Protein AF-A0A959NJZ0-F1 (afdb_monomer_lite)

Secondary structure (DSSP, 8-state):
--HHHHHHHTTS--------HHHHHHHHTTSS-EEEEE----S---HHHHHHHHTT--EEEEESSS--HHHHHHHTTT--TTPPP-TTGGGGSHHHHHHHHHTT--

Sequence (106 aa):
LVEPYLERASGKIEIRDYIPRLELLNVLSKMDFVLNINNNISTQQPSKLIDYHLTQRPILSIDSMNINKRAINQFLKGDYTNQYKINNVDQYRIENVCSSFLNLLD

Foldseek 3Di:
DCVVVCVVCVNVDDDDDDDDLVVVLVVLLPDQAEEAEDPPPDDDDPVVVLSRVSSVHFYDYAYPVHGDVVSVVCSVVSNSVPGDDDPPSVCPPPVNVVVVVVVVVD

Structure (mmCIF, N/CA/C/O backbone):
data_AF-A0A959NJZ0-F1
#
_entry.id   AF-A0A959NJZ0-F1
#
loop_
_atom_site.group_PDB
_atom_site.id
_atom_site.type_symbol
_atom_site.label_atom_id
_atom_site.label_alt_id
_atom_site.label_comp_id
_atom_site.label_asym_id
_atom_site.label_entity_id
_atom_site.label_seq_id
_atom_site.pdbx_PDB_ins_code
_atom_site.Cartn_x
_atom_site.Cartn_y
_atom_site.Cartn_z
_atom_site.occupancy
_atom_site.B_iso_or_equiv
_atom_site.auth_seq_id
_atom_site.auth_comp_id
_atom_site.auth_asym_id
_atom_site.auth_atom_id
_atom_site.pdbx_PDB_model_num
ATOM 1 N N . LEU A 1 1 ? -0.955 -18.443 16.041 1.00 74.94 1 LEU A N 1
ATOM 2 C CA . LEU A 1 1 ? -0.044 -17.340 16.466 1.00 74.94 1 LEU A CA 1
ATOM 3 C C . LEU A 1 1 ? -0.742 -15.971 16.514 1.00 74.94 1 LEU A C 1
ATOM 5 O O . LEU A 1 1 ? -0.410 -15.186 17.389 1.00 74.94 1 LEU A O 1
ATOM 9 N N . VAL A 1 2 ? -1.685 -15.659 15.607 1.00 85.56 2 VAL A N 1
ATOM 10 C CA . VAL A 1 2 ? -2.325 -14.320 15.533 1.00 85.56 2 VAL A CA 1
ATOM 11 C C . VAL A 1 2 ? -3.632 -14.213 16.340 1.00 85.56 2 VAL A C 1
ATOM 13 O O . VAL A 1 2 ? -4.011 -13.115 16.733 1.00 85.56 2 VAL A O 1
ATOM 16 N N . GLU A 1 3 ? -4.287 -15.338 16.648 1.00 87.62 3 GLU A N 1
ATOM 17 C CA . GLU A 1 3 ? -5.602 -15.402 17.321 1.00 87.62 3 GLU A CA 1
ATOM 18 C C . GLU A 1 3 ? -5.728 -14.528 18.586 1.00 87.62 3 GLU A C 1
ATOM 20 O O . GLU A 1 3 ? -6.693 -13.764 18.652 1.00 87.62 3 GLU A O 1
ATOM 25 N N . PRO A 1 4 ? -4.754 -14.491 19.526 1.00 90.69 4 PRO A N 1
ATOM 26 C CA . PRO A 1 4 ? -4.887 -13.659 20.730 1.00 90.69 4 PRO A CA 1
ATOM 27 C C . PRO A 1 4 ? -4.994 -12.155 20.428 1.00 90.69 4 PRO A C 1
ATOM 29 O O . PRO A 1 4 ? -5.566 -11.382 21.199 1.00 90.69 4 PRO A O 1
ATOM 32 N N . TYR A 1 5 ? -4.432 -11.712 19.300 1.00 90.19 5 TYR A N 1
ATOM 33 C CA . TYR A 1 5 ? -4.484 -10.314 18.879 1.00 90.19 5 TYR A CA 1
ATOM 34 C C . TYR A 1 5 ? -5.810 -9.962 18.198 1.00 90.19 5 TYR A C 1
ATOM 36 O O . TYR A 1 5 ? -6.227 -8.808 18.281 1.00 90.19 5 TYR A O 1
ATOM 44 N N . LEU A 1 6 ? -6.486 -10.933 17.572 1.00 92.00 6 LEU A N 1
ATOM 45 C CA . LEU A 1 6 ? -7.805 -10.731 16.963 1.00 92.00 6 LEU A CA 1
ATOM 46 C C . LEU A 1 6 ? -8.869 -10.484 18.033 1.00 92.00 6 LEU A C 1
ATOM 48 O O . LEU A 1 6 ? -9.634 -9.524 17.930 1.00 92.00 6 LEU A O 1
ATOM 52 N N . GLU A 1 7 ? -8.856 -11.288 19.098 1.00 90.00 7 GLU A N 1
ATOM 53 C CA . GLU A 1 7 ? -9.761 -11.124 20.241 1.00 90.00 7 GLU A CA 1
ATOM 54 C C . GLU A 1 7 ? -9.576 -9.749 20.893 1.00 90.00 7 GLU A C 1
ATOM 56 O O . GLU A 1 7 ? -10.531 -8.984 21.060 1.00 90.00 7 GLU A O 1
ATOM 61 N N . ARG A 1 8 ? -8.319 -9.377 21.172 1.00 93.75 8 ARG A N 1
ATOM 62 C CA . ARG A 1 8 ? -7.975 -8.075 21.760 1.00 93.75 8 ARG A CA 1
ATOM 63 C C . ARG A 1 8 ? -8.352 -6.892 20.864 1.00 93.75 8 ARG A C 1
ATOM 65 O O . ARG A 1 8 ? -8.629 -5.808 21.374 1.00 93.75 8 ARG A O 1
ATOM 72 N N . ALA A 1 9 ? -8.335 -7.071 19.546 1.00 91.50 9 ALA A N 1
ATOM 73 C CA . ALA A 1 9 ? -8.700 -6.028 18.596 1.00 91.50 9 ALA A CA 1
ATOM 74 C C . ALA A 1 9 ? -10.216 -5.800 18.495 1.00 91.50 9 ALA A C 1
ATOM 76 O O . ALA A 1 9 ? -10.622 -4.808 17.890 1.00 91.50 9 ALA A O 1
ATOM 77 N N . SER A 1 10 ? -11.045 -6.673 19.081 1.00 92.31 10 SER A N 1
ATOM 78 C CA . SER A 1 10 ? -12.509 -6.535 19.120 1.00 92.31 10 SER A CA 1
ATOM 79 C C . SER A 1 10 ? -13.115 -6.260 17.736 1.00 92.31 10 SER A C 1
ATOM 81 O O . SER A 1 10 ? -13.856 -5.298 17.547 1.00 92.31 10 SER A O 1
ATOM 83 N N . GLY A 1 11 ? -12.733 -7.070 16.745 1.00 90.56 11 GLY A N 1
ATOM 84 C CA . GLY A 1 11 ? -13.231 -6.966 15.367 1.00 90.56 11 GLY A CA 1
ATOM 85 C C . GLY A 1 11 ? -12.567 -5.890 14.499 1.00 90.56 11 GLY A C 1
ATOM 86 O O . GLY A 1 11 ? -12.933 -5.744 13.340 1.00 90.56 11 GLY A O 1
ATOM 87 N N . LYS A 1 12 ? -11.574 -5.148 15.011 1.00 91.88 12 LYS A N 1
ATOM 88 C CA . LYS A 1 12 ? -10.829 -4.136 14.230 1.00 91.88 12 LYS A CA 1
ATOM 89 C C . LYS A 1 12 ? -9.740 -4.718 13.326 1.00 91.88 12 LYS A C 1
ATOM 91 O O . LYS A 1 12 ? -9.159 -3.985 12.531 1.00 91.88 12 LYS A O 1
ATOM 96 N N . ILE A 1 13 ? -9.419 -5.999 13.490 1.00 92.69 13 ILE A N 1
ATOM 97 C CA . ILE A 1 13 ? -8.471 -6.728 12.649 1.00 92.69 13 ILE A CA 1
ATOM 98 C C . ILE A 1 13 ? -9.218 -7.911 12.051 1.00 92.69 13 ILE A C 1
ATOM 100 O O . ILE A 1 13 ? -9.828 -8.693 12.778 1.00 92.69 13 ILE A O 1
ATOM 104 N N . GLU A 1 14 ? -9.127 -8.045 10.735 1.00 92.31 14 GLU A N 1
ATOM 105 C CA . GLU A 1 14 ? -9.607 -9.198 9.984 1.00 92.31 14 GLU A CA 1
ATOM 106 C C . GLU A 1 14 ? -8.423 -9.911 9.322 1.00 92.31 14 GLU A C 1
ATOM 108 O O . GLU A 1 14 ? -7.451 -9.277 8.903 1.00 92.31 14 GLU A O 1
ATOM 113 N N . ILE A 1 15 ? -8.507 -11.236 9.226 1.00 92.12 15 ILE A N 1
ATOM 114 C CA . ILE A 1 15 ? -7.609 -12.048 8.404 1.00 92.12 15 ILE A CA 1
ATOM 115 C C . ILE A 1 15 ? -8.452 -12.575 7.254 1.00 92.12 15 ILE A C 1
ATOM 117 O O . ILE A 1 15 ? -9.529 -13.123 7.479 1.00 92.12 15 ILE A O 1
ATOM 121 N N . ARG A 1 16 ? -7.972 -12.376 6.029 1.00 93.25 16 ARG A N 1
ATOM 122 C CA . ARG A 1 16 ? -8.650 -12.821 4.813 1.00 93.25 16 ARG A CA 1
ATOM 123 C C . ARG A 1 16 ? -7.842 -13.915 4.137 1.00 93.25 16 ARG A C 1
ATOM 125 O O . ARG A 1 16 ? -6.611 -13.903 4.205 1.00 93.25 16 ARG A O 1
ATOM 132 N N . ASP A 1 17 ? -8.549 -14.816 3.469 1.00 95.75 17 ASP A N 1
ATOM 133 C CA . ASP A 1 17 ? -7.935 -15.825 2.617 1.00 95.75 17 ASP A CA 1
ATOM 134 C C . ASP A 1 17 ? -7.210 -15.186 1.429 1.00 95.75 17 ASP A C 1
ATOM 136 O O . ASP A 1 17 ? -7.437 -14.028 1.059 1.00 95.75 17 ASP A O 1
ATOM 140 N N . TYR A 1 18 ? -6.310 -15.962 0.830 1.00 95.75 18 TYR A N 1
ATOM 141 C CA . TYR A 1 18 ? -5.597 -15.549 -0.368 1.00 95.75 18 TYR A CA 1
ATOM 142 C C . TYR A 1 18 ? -6.570 -15.250 -1.515 1.00 95.75 18 TYR A C 1
ATOM 144 O O . TYR A 1 18 ? -7.480 -16.030 -1.792 1.00 95.75 18 TYR A O 1
ATOM 152 N N . ILE A 1 19 ? -6.308 -14.155 -2.229 1.00 97.25 19 ILE A N 1
ATOM 153 C CA . ILE A 1 19 ? -7.003 -13.787 -3.465 1.00 97.25 19 ILE A CA 1
ATOM 154 C C . ILE A 1 19 ? -5.987 -13.466 -4.573 1.00 97.25 19 ILE A C 1
ATOM 156 O O . ILE A 1 19 ? -4.865 -13.037 -4.271 1.00 97.25 19 ILE A O 1
ATOM 160 N N . PRO A 1 20 ? -6.353 -13.636 -5.857 1.00 97.56 20 PRO A N 1
ATOM 161 C CA . PRO A 1 20 ? -5.494 -13.279 -6.983 1.00 97.56 20 PRO A CA 1
ATOM 162 C C . PRO A 1 20 ? -5.032 -11.816 -6.950 1.00 97.56 20 PRO A C 1
ATOM 164 O O . PRO A 1 20 ? -5.762 -10.923 -6.523 1.00 97.56 20 PRO A O 1
ATOM 167 N N . ARG A 1 21 ? -3.831 -11.540 -7.482 1.00 95.06 21 ARG A N 1
ATOM 168 C CA . ARG A 1 21 ? -3.208 -10.198 -7.459 1.00 95.06 21 ARG A CA 1
ATOM 169 C C . ARG A 1 21 ? -4.122 -9.093 -7.996 1.00 95.06 21 ARG A C 1
ATOM 171 O O . ARG A 1 21 ? -4.201 -8.033 -7.388 1.00 95.06 21 ARG A O 1
ATOM 178 N N . LEU A 1 22 ? -4.811 -9.322 -9.115 1.00 95.75 22 LEU A N 1
ATOM 179 C CA . LEU A 1 22 ? -5.677 -8.302 -9.717 1.00 95.75 22 LEU A CA 1
ATOM 180 C C . LEU A 1 22 ? -6.874 -7.961 -8.814 1.00 95.75 22 LEU A C 1
ATOM 182 O O . LEU A 1 22 ? -7.225 -6.792 -8.657 1.00 95.75 22 LEU A O 1
ATOM 186 N N . GLU A 1 23 ? -7.459 -8.973 -8.175 1.00 97.88 23 GLU A N 1
ATOM 187 C CA . GLU A 1 23 ? -8.532 -8.788 -7.198 1.00 97.88 23 GLU A CA 1
ATOM 188 C C . GLU A 1 23 ? -8.018 -8.068 -5.951 1.00 97.88 23 GLU A C 1
ATOM 190 O O . GLU A 1 23 ? -8.656 -7.127 -5.476 1.00 97.88 23 GLU A O 1
ATOM 195 N N . LEU A 1 24 ? -6.825 -8.437 -5.473 1.00 96.38 24 LEU A N 1
ATOM 196 C CA . LEU A 1 24 ? -6.162 -7.760 -4.364 1.00 96.38 24 LEU A CA 1
ATOM 197 C C . LEU A 1 24 ? -5.952 -6.275 -4.656 1.00 96.38 24 LEU A C 1
ATOM 199 O O . LEU A 1 24 ? -6.299 -5.445 -3.821 1.00 96.38 24 LEU A O 1
ATOM 203 N N . LEU A 1 25 ? -5.438 -5.923 -5.837 1.00 96.56 25 LEU A N 1
ATOM 204 C CA . LEU A 1 25 ? -5.238 -4.526 -6.230 1.00 96.56 25 LEU A CA 1
ATOM 205 C C . LEU A 1 25 ? -6.556 -3.745 -6.228 1.00 96.56 25 LEU A C 1
ATOM 207 O O . LEU A 1 25 ? -6.594 -2.624 -5.724 1.00 96.56 25 LEU A O 1
ATOM 211 N N . ASN A 1 26 ? -7.649 -4.344 -6.705 1.00 97.31 26 ASN A N 1
ATOM 212 C CA . ASN A 1 26 ? -8.970 -3.719 -6.651 1.00 97.31 26 ASN A CA 1
ATOM 213 C C . ASN A 1 26 ? -9.440 -3.505 -5.200 1.00 97.31 26 ASN A C 1
ATOM 215 O O . ASN A 1 26 ? -9.929 -2.428 -4.864 1.00 97.31 26 ASN A O 1
ATOM 219 N N . VAL A 1 27 ? -9.256 -4.488 -4.313 1.00 97.44 27 VAL A N 1
ATOM 220 C CA . VAL A 1 27 ? -9.587 -4.350 -2.883 1.00 97.44 27 VAL A CA 1
ATOM 221 C C . VAL A 1 27 ? -8.748 -3.254 -2.223 1.00 97.44 27 VAL A C 1
ATOM 223 O O . VAL A 1 27 ? -9.302 -2.367 -1.577 1.00 97.44 27 VAL A O 1
ATOM 226 N N . LEU A 1 28 ? -7.428 -3.273 -2.418 1.00 96.94 28 LEU A N 1
ATOM 227 C CA . LEU A 1 28 ? -6.509 -2.281 -1.855 1.00 96.94 28 LEU A CA 1
ATOM 228 C C . LEU A 1 28 ? -6.798 -0.873 -2.382 1.00 96.94 28 LEU A C 1
ATOM 230 O O . LEU A 1 28 ? -6.732 0.087 -1.621 1.00 96.94 28 LEU A O 1
ATOM 234 N N . SER A 1 29 ? -7.209 -0.749 -3.647 1.00 97.25 29 SER A N 1
ATOM 235 C CA . SER A 1 29 ? -7.622 0.527 -4.234 1.00 97.25 29 SER A CA 1
ATOM 236 C C . SER A 1 29 ? -8.861 1.133 -3.574 1.00 97.25 29 SER A C 1
ATOM 238 O O . SER A 1 29 ? -9.182 2.271 -3.880 1.00 97.25 29 SER A O 1
ATOM 240 N N . LYS A 1 30 ? -9.562 0.428 -2.681 1.00 97.50 30 LYS A N 1
ATOM 241 C CA . LYS A 1 30 ? -10.721 0.949 -1.935 1.00 97.50 30 LYS A CA 1
ATOM 242 C C . LYS A 1 30 ? -10.385 1.335 -0.493 1.00 97.50 30 LYS A C 1
ATOM 244 O O . LYS A 1 30 ? -11.257 1.839 0.202 1.00 97.50 30 LYS A O 1
ATOM 249 N N . MET A 1 31 ? -9.159 1.078 -0.044 1.00 97.19 31 MET A N 1
ATOM 250 C CA . MET A 1 31 ? -8.711 1.395 1.312 1.00 97.19 31 MET A CA 1
ATOM 251 C C . MET A 1 31 ? -8.308 2.867 1.432 1.00 97.19 31 MET A C 1
ATOM 253 O O . MET A 1 31 ? -7.913 3.490 0.446 1.00 97.19 31 MET A O 1
ATOM 257 N N . ASP A 1 32 ? -8.336 3.402 2.653 1.00 97.81 32 ASP A N 1
ATOM 258 C CA . ASP A 1 32 ? -7.874 4.768 2.935 1.00 97.81 32 ASP A CA 1
ATOM 259 C C . ASP A 1 32 ? -6.356 4.911 2.757 1.00 97.81 32 ASP A C 1
ATOM 261 O O . ASP A 1 32 ? -5.867 5.915 2.244 1.00 97.81 32 ASP A O 1
ATOM 265 N N . PHE A 1 33 ? -5.600 3.888 3.162 1.00 97.44 33 PHE A N 1
ATOM 266 C CA . PHE A 1 33 ? -4.151 3.792 3.000 1.00 97.44 33 PHE A CA 1
ATOM 267 C C . PHE A 1 33 ? -3.697 2.326 3.055 1.00 97.44 33 PHE A C 1
ATOM 269 O O . PHE A 1 33 ? -4.444 1.442 3.477 1.00 97.44 33 PHE A O 1
ATOM 276 N N . VAL A 1 34 ? -2.452 2.064 2.655 1.00 96.31 34 VAL A N 1
ATOM 2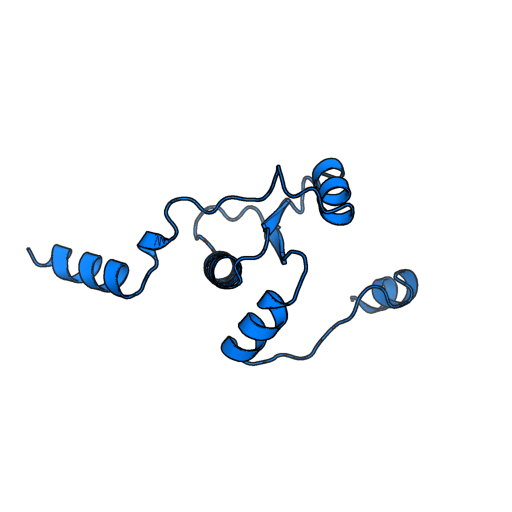77 C CA . VAL A 1 34 ? -1.830 0.730 2.700 1.00 96.31 34 VAL A CA 1
ATOM 278 C C . VAL A 1 34 ? -0.617 0.711 3.631 1.00 96.31 34 VAL A C 1
ATOM 280 O O . VAL A 1 34 ? 0.098 1.705 3.764 1.00 96.31 34 VAL A O 1
ATOM 283 N N . LEU A 1 35 ? -0.381 -0.429 4.289 1.00 93.88 35 LEU A N 1
ATOM 284 C CA . LEU A 1 35 ? 0.688 -0.607 5.277 1.00 93.88 35 LEU A CA 1
ATOM 285 C C . LEU A 1 35 ? 1.838 -1.461 4.728 1.00 93.88 35 LEU A C 1
ATOM 287 O O . LEU A 1 35 ? 1.691 -2.652 4.433 1.00 93.88 35 LEU A O 1
ATOM 291 N N . ASN A 1 36 ? 3.024 -0.868 4.674 1.00 91.88 36 ASN A N 1
ATOM 292 C CA . ASN A 1 36 ? 4.277 -1.567 4.452 1.00 91.88 36 ASN A CA 1
ATOM 293 C C . ASN A 1 36 ? 5.022 -1.753 5.782 1.00 91.88 36 ASN A C 1
ATOM 295 O O . ASN A 1 36 ? 5.362 -0.779 6.445 1.00 91.88 36 ASN A O 1
ATOM 299 N N . ILE A 1 37 ? 5.296 -3.000 6.161 1.00 89.19 37 ILE A N 1
ATOM 300 C CA . ILE A 1 37 ? 6.121 -3.330 7.328 1.00 89.19 37 ILE A CA 1
ATOM 301 C C . ILE A 1 37 ? 7.483 -3.756 6.790 1.00 89.19 37 ILE A C 1
ATOM 303 O O . ILE A 1 37 ? 7.579 -4.781 6.115 1.00 89.19 37 ILE A O 1
ATOM 307 N N . ASN A 1 38 ? 8.506 -2.934 7.020 1.00 79.50 38 ASN A N 1
ATOM 308 C CA . ASN A 1 38 ? 9.857 -3.190 6.541 1.00 79.50 38 ASN A CA 1
ATOM 309 C C . ASN A 1 38 ? 10.625 -4.090 7.523 1.00 79.50 38 ASN A C 1
ATOM 311 O O . ASN A 1 38 ? 10.546 -3.922 8.743 1.00 79.50 38 ASN A O 1
ATOM 315 N N . ASN A 1 39 ? 11.401 -5.013 6.957 1.00 68.50 39 ASN A N 1
ATOM 316 C CA . ASN A 1 39 ? 12.246 -5.969 7.673 1.00 68.50 39 ASN A CA 1
ATOM 317 C C . ASN A 1 39 ? 13.749 -5.643 7.532 1.00 68.50 39 ASN A C 1
ATOM 319 O O . ASN A 1 39 ? 14.586 -6.500 7.792 1.00 68.50 39 ASN A O 1
ATOM 323 N N . ASN A 1 40 ? 14.102 -4.420 7.111 1.00 62.41 40 ASN A N 1
ATOM 324 C CA . ASN A 1 40 ? 15.478 -3.910 6.981 1.00 62.41 40 ASN A CA 1
ATOM 325 C C . ASN A 1 40 ? 16.396 -4.695 6.021 1.00 62.41 40 ASN A C 1
ATOM 327 O O . ASN A 1 40 ? 17.617 -4.556 6.071 1.00 62.41 40 ASN A O 1
ATOM 331 N N . ILE A 1 41 ? 15.826 -5.469 5.092 1.00 59.53 41 ILE A N 1
ATOM 332 C CA . ILE A 1 41 ? 16.585 -6.139 4.028 1.00 59.53 41 ILE A CA 1
ATOM 333 C C . ILE A 1 41 ? 16.740 -5.147 2.868 1.00 59.53 41 ILE A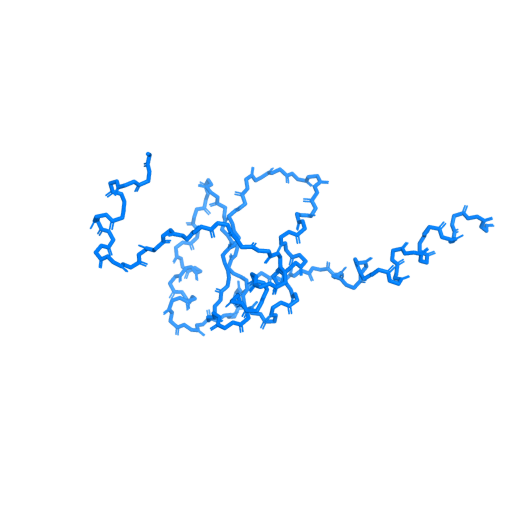 C 1
ATOM 335 O O . ILE A 1 41 ? 15.767 -4.764 2.224 1.00 59.53 41 ILE A O 1
ATOM 339 N N . SER A 1 42 ? 17.968 -4.684 2.646 1.00 54.59 42 SER A N 1
ATOM 340 C CA . SER A 1 42 ? 18.311 -3.513 1.827 1.00 54.59 42 SER A CA 1
ATOM 341 C C . SER A 1 42 ? 18.395 -3.754 0.316 1.00 54.59 42 SER A C 1
ATOM 343 O O . SER A 1 42 ? 18.649 -2.812 -0.430 1.00 54.59 42 SER A O 1
ATOM 345 N N . THR A 1 43 ? 18.225 -4.987 -0.162 1.00 55.50 43 THR A N 1
ATOM 346 C CA . THR A 1 43 ? 18.732 -5.371 -1.491 1.00 55.50 43 THR A CA 1
ATOM 347 C C . THR A 1 43 ? 17.689 -5.455 -2.599 1.00 55.50 43 THR A C 1
ATOM 349 O O . THR A 1 43 ? 18.070 -5.538 -3.762 1.00 55.50 43 THR A O 1
ATOM 352 N N . GLN A 1 44 ? 16.391 -5.408 -2.298 1.00 56.44 44 GLN A N 1
ATOM 353 C CA . GLN A 1 44 ? 15.348 -5.464 -3.326 1.00 56.44 44 GLN A CA 1
ATOM 354 C C . GLN A 1 44 ? 14.211 -4.514 -2.969 1.00 56.44 44 GLN A C 1
ATOM 356 O O . GLN A 1 44 ? 13.697 -4.576 -1.854 1.00 56.44 44 GLN A O 1
ATOM 361 N N . GLN A 1 45 ? 13.789 -3.654 -3.906 1.00 61.06 45 GLN A N 1
ATOM 362 C CA . GLN A 1 45 ? 12.477 -3.026 -3.771 1.00 61.06 45 GLN A CA 1
ATOM 363 C C . GLN A 1 45 ? 11.426 -4.135 -3.896 1.00 61.06 45 GLN A C 1
ATOM 365 O O . GLN A 1 45 ? 11.339 -4.771 -4.948 1.00 61.06 45 GLN A O 1
ATOM 370 N N . PRO A 1 46 ? 10.654 -4.423 -2.834 1.00 71.12 46 PRO A N 1
ATOM 371 C CA . PRO A 1 46 ? 9.703 -5.515 -2.881 1.00 71.12 46 PRO A CA 1
ATOM 372 C C . PRO A 1 46 ? 8.597 -5.169 -3.880 1.00 71.12 46 PRO A C 1
ATOM 374 O O . PRO A 1 46 ? 8.056 -4.063 -3.844 1.00 71.12 46 PRO A O 1
ATOM 377 N N . SER A 1 47 ? 8.219 -6.126 -4.733 1.00 76.94 47 SER A N 1
ATOM 378 C CA . SER A 1 47 ? 7.124 -6.004 -5.717 1.00 76.94 47 SER A CA 1
ATOM 379 C C . SER A 1 47 ? 5.819 -5.470 -5.111 1.00 76.94 47 SER A C 1
ATOM 381 O O . SER A 1 47 ? 5.056 -4.770 -5.772 1.00 76.94 47 SER A O 1
ATOM 383 N N . LYS A 1 48 ? 5.621 -5.703 -3.811 1.00 84.31 48 LYS A N 1
ATOM 384 C CA . LYS A 1 48 ? 4.563 -5.121 -2.981 1.00 84.31 48 LYS A CA 1
ATOM 385 C C . LYS A 1 48 ? 4.489 -3.586 -3.043 1.00 84.31 48 LYS A C 1
ATOM 387 O O . LYS A 1 48 ? 3.390 -3.045 -3.059 1.00 84.31 48 LYS A O 1
ATOM 392 N N . LEU A 1 49 ? 5.619 -2.872 -3.074 1.00 88.50 49 LEU A N 1
ATOM 393 C CA . LEU A 1 49 ? 5.624 -1.405 -3.173 1.00 88.50 49 LEU A CA 1
ATOM 394 C C . LEU A 1 49 ? 5.147 -0.932 -4.548 1.00 88.50 49 LEU A C 1
ATOM 396 O O . LEU A 1 49 ? 4.411 0.047 -4.623 1.00 88.50 49 LEU A O 1
ATOM 400 N N . ILE A 1 50 ? 5.512 -1.645 -5.615 1.00 88.88 50 ILE A N 1
ATOM 401 C CA . ILE A 1 50 ? 5.007 -1.362 -6.964 1.00 88.88 50 ILE A CA 1
ATOM 402 C C . ILE A 1 50 ? 3.485 -1.553 -6.984 1.00 88.88 50 ILE A C 1
ATOM 404 O O . ILE A 1 50 ? 2.762 -0.670 -7.433 1.00 88.88 50 ILE A O 1
ATOM 408 N N . ASP A 1 51 ? 2.981 -2.649 -6.412 1.00 91.88 51 ASP A N 1
ATOM 409 C CA . ASP A 1 51 ? 1.539 -2.891 -6.288 1.00 91.88 51 ASP A CA 1
ATOM 410 C C . ASP A 1 51 ? 0.829 -1.787 -5.497 1.00 91.88 51 ASP A C 1
ATOM 412 O O . ASP A 1 51 ? -0.208 -1.282 -5.919 1.00 91.88 51 ASP A O 1
ATOM 416 N N . TYR A 1 52 ? 1.407 -1.347 -4.382 1.00 93.25 52 TYR A N 1
ATOM 417 C CA . TYR A 1 52 ? 0.862 -0.243 -3.592 1.00 93.25 52 TYR A CA 1
ATOM 418 C C . TYR A 1 52 ? 0.822 1.064 -4.374 1.00 93.25 52 TYR A C 1
ATOM 420 O O . TYR A 1 52 ? -0.187 1.768 -4.320 1.00 93.25 52 TYR A O 1
ATOM 428 N N . HIS A 1 53 ? 1.857 1.351 -5.162 1.00 90.88 53 HIS A N 1
ATOM 429 C CA . HIS A 1 53 ? 1.842 2.492 -6.065 1.00 90.88 53 HIS A CA 1
ATOM 430 C C . HIS A 1 53 ? 0.678 2.419 -7.062 1.00 90.88 53 HIS A C 1
ATOM 432 O O . HIS A 1 53 ? -0.040 3.400 -7.238 1.00 90.88 53 HIS A O 1
ATOM 438 N N . LEU A 1 54 ? 0.432 1.248 -7.660 1.00 91.75 54 LEU A N 1
ATOM 439 C CA . LEU A 1 54 ? -0.662 1.054 -8.619 1.00 91.75 54 LEU A CA 1
ATOM 440 C C . LEU A 1 54 ? -2.047 1.307 -8.008 1.00 91.75 54 LEU A C 1
ATOM 442 O O . LEU A 1 54 ? -2.949 1.747 -8.714 1.00 91.75 54 LEU A O 1
ATOM 446 N N . THR A 1 55 ? -2.221 1.087 -6.701 1.00 95.06 55 THR A N 1
ATOM 447 C CA . THR A 1 55 ? -3.502 1.349 -6.015 1.00 95.06 55 THR A CA 1
ATOM 448 C C . THR A 1 55 ? -3.813 2.836 -5.832 1.00 95.06 55 THR A C 1
ATOM 450 O O . THR A 1 55 ? -4.944 3.169 -5.481 1.00 95.06 55 THR A O 1
ATOM 453 N N . GLN A 1 56 ? -2.832 3.725 -6.053 1.00 94.25 56 GLN A N 1
ATOM 454 C CA . GLN A 1 56 ? -2.939 5.175 -5.833 1.00 94.25 56 GLN A CA 1
ATOM 455 C C . GLN A 1 56 ? -3.375 5.543 -4.403 1.00 94.25 56 GLN A C 1
ATOM 457 O O . GLN A 1 56 ? -4.032 6.562 -4.178 1.00 94.25 56 GLN A O 1
ATOM 462 N N . ARG A 1 57 ? -3.017 4.706 -3.419 1.00 96.69 57 ARG A N 1
ATOM 463 C CA . ARG A 1 57 ? -3.301 4.945 -2.000 1.00 96.69 57 ARG A CA 1
ATOM 464 C C . ARG A 1 57 ? -2.058 5.400 -1.240 1.00 96.69 57 ARG A C 1
ATOM 466 O O . ARG A 1 57 ? -0.957 4.942 -1.553 1.00 96.69 57 ARG A O 1
ATOM 473 N N . PRO A 1 58 ? -2.217 6.271 -0.225 1.00 97.44 58 PRO A N 1
ATOM 474 C CA . PRO A 1 58 ? -1.128 6.639 0.663 1.00 97.44 58 PRO A CA 1
ATOM 475 C C . PRO A 1 58 ? -0.456 5.412 1.272 1.00 97.44 58 PRO A C 1
ATOM 477 O O . PRO A 1 58 ? -1.125 4.482 1.727 1.00 97.44 58 PRO A O 1
ATOM 480 N N . ILE A 1 59 ? 0.874 5.421 1.310 1.00 95.81 59 ILE A N 1
ATOM 481 C CA . ILE A 1 59 ? 1.661 4.306 1.838 1.00 95.81 59 ILE A CA 1
ATOM 482 C C . ILE A 1 59 ? 2.204 4.692 3.212 1.00 95.81 59 ILE A C 1
ATOM 484 O O . ILE A 1 59 ? 3.063 5.570 3.328 1.00 95.81 59 ILE A O 1
ATOM 488 N N . LEU A 1 60 ? 1.740 4.010 4.257 1.00 95.44 60 LEU A N 1
ATOM 489 C CA . LEU A 1 60 ? 2.373 4.044 5.570 1.00 95.44 60 LEU A CA 1
ATOM 490 C C . LEU A 1 60 ? 3.470 2.983 5.591 1.00 95.44 60 LEU A C 1
ATOM 492 O O . LEU A 1 60 ? 3.174 1.793 5.544 1.00 95.44 60 LEU A O 1
ATOM 496 N N . SER A 1 61 ? 4.732 3.396 5.670 1.00 92.19 61 SER A N 1
ATOM 497 C CA . SER A 1 61 ? 5.848 2.466 5.848 1.00 92.19 61 SER A CA 1
ATOM 498 C C . SER A 1 61 ? 6.359 2.534 7.282 1.00 92.19 61 SER A C 1
ATOM 500 O O . SER A 1 61 ? 6.739 3.609 7.746 1.00 92.19 61 SER A O 1
ATOM 502 N N . ILE A 1 62 ? 6.383 1.397 7.977 1.00 90.94 62 ILE A N 1
ATOM 503 C CA . ILE A 1 62 ? 6.898 1.281 9.346 1.00 90.94 62 ILE A CA 1
ATOM 504 C C . ILE A 1 62 ? 8.119 0.365 9.389 1.00 90.94 62 ILE A C 1
ATOM 506 O O . ILE A 1 62 ? 8.174 -0.645 8.688 1.00 90.94 62 ILE A O 1
ATOM 510 N N . ASP A 1 63 ? 9.087 0.720 10.227 1.00 87.81 63 ASP A N 1
ATOM 511 C CA . ASP A 1 63 ? 10.177 -0.169 10.619 1.00 87.81 63 ASP A CA 1
ATOM 512 C C . ASP A 1 63 ? 9.696 -1.021 11.800 1.00 87.81 63 ASP A C 1
ATOM 514 O O . ASP A 1 63 ? 9.221 -0.491 12.809 1.00 87.81 63 ASP A O 1
ATOM 518 N N . SER A 1 64 ? 9.791 -2.343 11.655 1.00 82.69 64 SER A N 1
ATOM 519 C CA . SER A 1 64 ? 9.412 -3.302 12.697 1.00 82.69 64 SER A CA 1
ATOM 520 C C . SER A 1 64 ? 10.251 -3.162 13.974 1.00 82.69 64 SER A C 1
ATOM 522 O O . SER A 1 64 ? 9.741 -3.433 15.061 1.00 82.69 64 SER A O 1
ATOM 524 N N . MET A 1 65 ? 11.492 -2.681 13.865 1.00 86.12 65 MET A N 1
ATOM 525 C CA . MET A 1 65 ? 12.392 -2.432 14.994 1.00 86.12 65 MET A CA 1
ATOM 526 C C . MET A 1 65 ? 12.232 -1.027 15.586 1.00 86.12 65 MET A C 1
ATOM 528 O O . MET A 1 65 ? 12.557 -0.812 16.753 1.00 86.12 65 MET A O 1
ATOM 532 N N . ASN A 1 66 ? 11.724 -0.064 14.809 1.00 87.19 66 ASN A N 1
ATOM 533 C CA . ASN A 1 66 ? 11.584 1.329 15.235 1.00 87.19 66 ASN A CA 1
ATOM 534 C C . ASN A 1 66 ? 10.249 1.944 14.780 1.00 87.19 66 ASN A C 1
ATOM 536 O O . ASN A 1 66 ? 10.159 2.695 13.805 1.00 87.19 66 ASN A O 1
ATOM 540 N N . ILE A 1 67 ? 9.185 1.622 15.517 1.00 89.56 67 ILE A N 1
ATOM 541 C CA . ILE A 1 67 ? 7.824 2.051 15.186 1.00 89.56 67 ILE A CA 1
ATOM 542 C C . ILE A 1 67 ? 7.641 3.556 15.437 1.00 89.56 67 ILE A C 1
ATOM 544 O O . ILE A 1 67 ? 7.568 4.021 16.579 1.00 89.56 67 ILE A O 1
ATOM 548 N N . ASN A 1 68 ? 7.423 4.317 14.364 1.00 90.38 68 ASN A N 1
ATOM 549 C CA . ASN A 1 68 ? 7.056 5.729 14.445 1.00 90.38 68 ASN A CA 1
ATOM 550 C C . ASN A 1 68 ? 5.554 5.908 14.755 1.00 90.38 68 ASN A C 1
ATOM 552 O O . ASN A 1 68 ? 4.715 6.048 13.863 1.00 90.38 68 ASN A O 1
ATOM 556 N N . LYS A 1 69 ? 5.211 5.951 16.048 1.00 93.31 69 LYS A N 1
ATOM 557 C CA .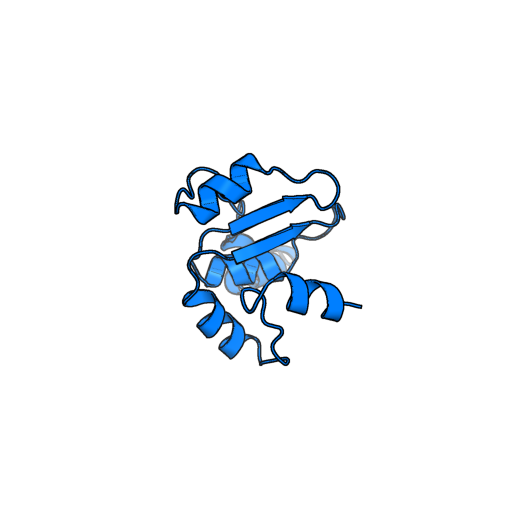 LYS A 1 69 ? 3.824 6.143 16.523 1.00 93.31 69 LYS A CA 1
ATOM 558 C C . LYS A 1 69 ? 3.186 7.452 16.050 1.00 93.31 69 LYS A C 1
ATOM 560 O O . LYS A 1 69 ? 1.970 7.509 15.883 1.00 93.31 69 LYS A O 1
ATOM 565 N N . ARG A 1 70 ? 3.983 8.506 15.831 1.00 94.19 70 ARG A N 1
ATOM 566 C CA . ARG A 1 70 ? 3.477 9.792 15.333 1.00 94.19 70 ARG A CA 1
ATOM 567 C C . ARG A 1 70 ? 2.926 9.634 13.919 1.00 94.19 70 ARG A C 1
ATOM 569 O O . ARG A 1 70 ? 1.796 10.048 13.687 1.00 94.19 70 ARG A O 1
ATOM 576 N N . ALA A 1 71 ? 3.681 8.995 13.027 1.00 93.44 71 ALA A N 1
ATOM 577 C CA . ALA A 1 71 ? 3.244 8.742 11.656 1.00 93.44 71 ALA A CA 1
ATOM 578 C C . ALA A 1 71 ? 1.965 7.888 11.616 1.00 93.44 71 ALA A C 1
ATOM 580 O O . ALA A 1 71 ? 1.020 8.234 10.915 1.00 93.44 71 ALA A O 1
ATOM 581 N N . ILE A 1 72 ? 1.885 6.838 12.443 1.00 95.19 72 ILE A N 1
ATOM 582 C CA . ILE A 1 72 ? 0.674 6.007 12.567 1.00 95.19 72 ILE A CA 1
ATOM 583 C C . ILE A 1 72 ? -0.537 6.862 12.969 1.00 95.19 72 ILE A C 1
ATOM 585 O O . ILE A 1 72 ? -1.577 6.813 12.318 1.00 95.19 72 ILE A O 1
ATOM 589 N N . ASN A 1 73 ? -0.401 7.683 14.014 1.00 96.69 73 ASN A N 1
ATOM 590 C CA . ASN A 1 73 ? -1.494 8.533 14.490 1.00 96.69 73 ASN A CA 1
ATOM 591 C C . ASN A 1 73 ? -1.931 9.592 13.466 1.00 96.69 73 ASN A C 1
ATOM 593 O O . ASN A 1 73 ? -3.098 9.972 13.470 1.00 96.69 73 ASN A O 1
ATOM 597 N N . GLN A 1 74 ? -1.023 10.084 12.619 1.00 97.25 74 GLN A N 1
ATOM 598 C CA . GLN A 1 74 ? -1.373 10.993 11.522 1.00 97.25 74 GLN A CA 1
ATOM 599 C C . GLN A 1 74 ? -2.232 10.278 10.477 1.00 97.25 74 GLN A C 1
ATOM 601 O O . GLN A 1 74 ? -3.328 10.740 10.169 1.00 97.25 74 GLN A O 1
ATOM 606 N N . PHE A 1 75 ? -1.801 9.097 10.034 1.00 97.62 75 PHE A N 1
ATOM 607 C CA . PHE A 1 75 ? -2.537 8.288 9.062 1.00 97.62 75 PHE A CA 1
ATOM 608 C C . PHE A 1 75 ? -3.938 7.905 9.548 1.00 97.62 75 PHE A C 1
ATOM 610 O O . PHE A 1 75 ? -4.902 8.035 8.799 1.00 97.62 75 PHE A O 1
ATOM 617 N N . LEU A 1 76 ? -4.075 7.512 10.819 1.00 96.12 76 LEU A N 1
ATOM 618 C CA . LEU A 1 76 ? -5.377 7.204 11.426 1.00 96.12 76 LEU A CA 1
ATOM 619 C C . LEU A 1 76 ? -6.320 8.419 11.506 1.00 96.12 76 LEU A C 1
ATOM 621 O O . LEU A 1 76 ? -7.523 8.242 11.665 1.00 96.12 76 LEU A O 1
ATOM 625 N N . LYS A 1 77 ? -5.790 9.644 11.407 1.00 97.62 77 LYS A N 1
ATOM 626 C CA . LYS A 1 77 ? -6.563 10.896 11.346 1.00 97.62 77 LYS A CA 1
ATOM 627 C C . LYS A 1 77 ? -6.775 11.406 9.914 1.00 97.62 77 LYS A C 1
ATOM 629 O O . LYS A 1 77 ? -7.334 12.484 9.749 1.00 97.62 77 LYS A O 1
ATOM 634 N N . GLY A 1 78 ? -6.308 10.676 8.900 1.00 97.19 78 GLY A N 1
ATOM 635 C CA . GLY A 1 78 ? -6.358 11.101 7.498 1.00 97.19 78 GLY A CA 1
ATOM 636 C C . GLY A 1 78 ? -5.258 12.086 7.082 1.00 97.19 78 GLY A C 1
ATOM 637 O O . GLY A 1 78 ? -5.298 12.618 5.976 1.00 97.19 78 GLY A O 1
ATOM 638 N N . ASP A 1 79 ? -4.266 12.344 7.940 1.00 98.00 79 ASP A N 1
ATOM 639 C CA . ASP A 1 79 ? -3.096 13.156 7.596 1.00 98.00 79 ASP A CA 1
ATOM 640 C C . ASP A 1 79 ? -2.018 12.273 6.949 1.00 98.00 79 ASP A C 1
ATOM 642 O O . ASP A 1 79 ? -1.280 11.551 7.623 1.00 98.00 79 ASP A O 1
ATOM 646 N N . TYR A 1 80 ? -1.923 12.356 5.621 1.00 97.25 80 TYR A N 1
ATOM 647 C CA . TYR A 1 80 ? -0.975 11.590 4.805 1.00 97.25 80 TYR A CA 1
ATOM 648 C C . TYR A 1 80 ? 0.251 12.399 4.363 1.00 97.25 80 TYR A C 1
ATOM 650 O O . TYR A 1 80 ? 0.966 11.993 3.445 1.00 97.25 80 TYR A O 1
ATOM 658 N N . THR A 1 81 ? 0.518 13.550 4.991 1.00 95.69 81 THR A N 1
ATOM 659 C CA . THR A 1 81 ? 1.653 14.423 4.631 1.00 95.69 81 THR A CA 1
ATOM 660 C C . THR A 1 81 ? 3.000 13.695 4.668 1.00 95.69 81 THR A C 1
ATOM 662 O O . THR A 1 81 ? 3.857 13.936 3.819 1.00 95.69 81 THR A O 1
ATOM 665 N N . ASN A 1 82 ? 3.154 12.748 5.598 1.00 92.62 82 ASN A N 1
ATOM 666 C CA . ASN A 1 82 ? 4.360 11.941 5.798 1.00 92.62 82 ASN A CA 1
ATOM 667 C C . ASN A 1 82 ? 4.306 10.563 5.115 1.00 92.62 82 ASN A C 1
ATOM 669 O O . ASN A 1 82 ? 4.949 9.618 5.574 1.00 92.62 82 ASN A O 1
ATOM 673 N N . GLN A 1 83 ? 3.518 10.416 4.048 1.00 94.69 83 GLN A N 1
ATOM 674 C CA . GLN A 1 83 ? 3.464 9.161 3.302 1.00 94.69 83 GLN A CA 1
ATOM 675 C C . GLN A 1 83 ? 4.806 8.782 2.673 1.00 94.69 83 GLN A C 1
ATOM 677 O O . GLN A 1 83 ? 5.590 9.634 2.247 1.00 94.69 83 GLN A O 1
ATOM 682 N N . TYR A 1 84 ? 5.046 7.476 2.578 1.00 92.56 84 TYR A N 1
ATOM 683 C CA . TYR A 1 84 ? 6.209 6.937 1.896 1.00 92.56 84 TYR A CA 1
ATOM 684 C C . TYR A 1 84 ? 6.112 7.219 0.394 1.00 92.56 84 TYR A C 1
ATOM 686 O O . TYR A 1 84 ? 5.114 6.892 -0.249 1.00 92.56 84 TYR A O 1
ATOM 694 N N . LYS A 1 85 ? 7.169 7.811 -0.169 1.00 90.12 85 LYS A N 1
ATOM 695 C CA . LYS A 1 85 ? 7.277 8.096 -1.601 1.00 90.12 85 LYS A CA 1
ATOM 696 C C . LYS A 1 85 ? 8.208 7.083 -2.251 1.00 90.12 85 LYS A C 1
ATOM 698 O O . LYS A 1 85 ? 9.359 6.941 -1.843 1.00 90.12 85 LYS A O 1
ATOM 703 N N . ILE A 1 86 ? 7.704 6.394 -3.269 1.00 86.75 86 ILE A N 1
ATOM 704 C CA . ILE A 1 86 ? 8.510 5.481 -4.078 1.00 86.75 86 ILE A CA 1
ATOM 705 C C . ILE A 1 86 ? 9.240 6.320 -5.122 1.00 86.75 86 ILE A C 1
ATOM 707 O O . ILE A 1 86 ? 8.620 6.925 -5.995 1.00 86.75 86 ILE A O 1
ATOM 711 N N . ASN A 1 87 ? 10.563 6.365 -5.016 1.00 85.31 87 ASN A N 1
ATOM 712 C CA . ASN A 1 87 ? 11.393 7.071 -5.981 1.00 85.31 87 ASN A CA 1
ATOM 713 C C . ASN A 1 87 ? 11.500 6.262 -7.276 1.00 85.31 87 ASN A C 1
ATOM 715 O O . ASN A 1 87 ? 11.728 5.053 -7.230 1.00 85.31 87 ASN A O 1
ATOM 719 N N . ASN A 1 88 ? 11.390 6.953 -8.413 1.00 84.94 88 ASN A N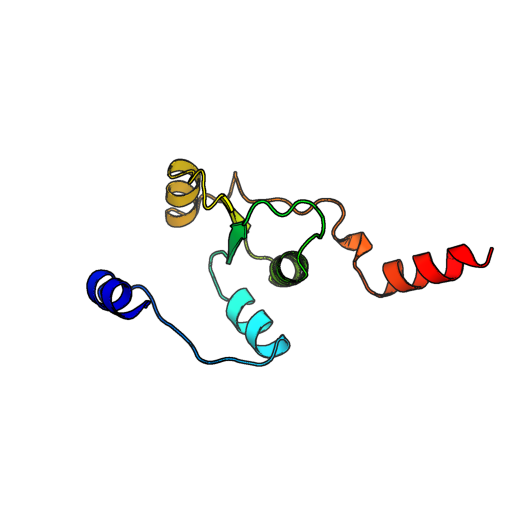 1
ATOM 720 C CA . ASN A 1 88 ? 11.589 6.387 -9.748 1.00 84.94 88 ASN A CA 1
ATOM 721 C C . ASN A 1 88 ? 10.748 5.121 -10.010 1.00 84.94 88 ASN A C 1
ATOM 723 O O . ASN A 1 88 ? 11.249 4.130 -10.528 1.00 84.94 88 ASN A O 1
ATOM 727 N N . VAL A 1 89 ? 9.476 5.113 -9.607 1.00 85.19 89 VAL A N 1
A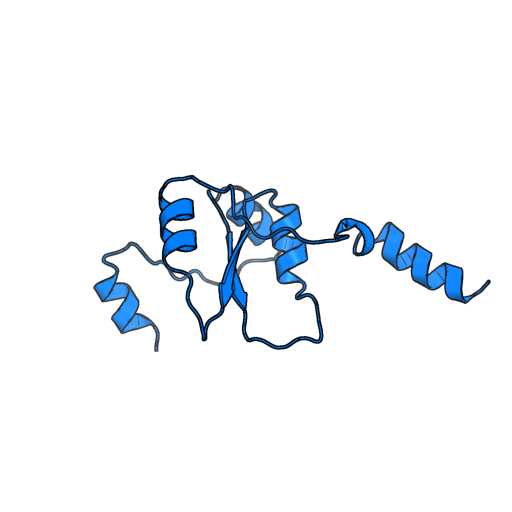TOM 728 C CA . VAL A 1 89 ? 8.603 3.939 -9.788 1.00 85.19 89 VAL A CA 1
ATOM 729 C C . VAL A 1 89 ? 8.383 3.584 -11.263 1.00 85.19 89 VAL A C 1
ATOM 731 O O . VAL A 1 89 ? 8.224 2.411 -11.595 1.00 85.19 89 VAL A O 1
ATOM 734 N N . ASP A 1 90 ? 8.455 4.579 -12.152 1.00 86.56 90 ASP A N 1
ATOM 735 C CA . ASP A 1 90 ? 8.298 4.391 -13.593 1.00 86.56 90 ASP A CA 1
ATOM 736 C C . ASP A 1 90 ? 9.342 3.442 -14.182 1.00 86.56 90 ASP A C 1
ATOM 738 O O . ASP A 1 90 ? 9.047 2.762 -15.162 1.00 86.56 90 ASP A O 1
ATOM 742 N N . GLN A 1 91 ? 10.527 3.311 -13.574 1.00 88.50 91 GLN A N 1
ATOM 743 C CA . GLN A 1 91 ? 11.550 2.366 -14.040 1.00 88.50 91 GLN A CA 1
ATOM 744 C C . GLN A 1 91 ? 11.055 0.910 -14.055 1.00 88.50 91 GLN A C 1
ATOM 746 O O . GLN A 1 91 ? 11.580 0.091 -14.800 1.00 88.50 91 GLN A O 1
ATOM 751 N N . TYR A 1 92 ? 10.038 0.590 -13.247 1.00 87.88 92 TYR A N 1
ATOM 752 C CA . TYR A 1 92 ? 9.467 -0.752 -13.147 1.00 87.88 92 TYR A CA 1
ATOM 753 C C . TYR A 1 92 ? 8.299 -0.995 -14.097 1.00 87.88 92 TYR A C 1
ATOM 755 O O . TYR A 1 92 ? 7.745 -2.096 -14.120 1.00 87.88 92 TYR A O 1
ATOM 763 N N . ARG A 1 93 ? 7.897 0.013 -14.876 1.00 88.44 93 ARG A N 1
ATOM 764 C CA . ARG A 1 93 ? 6.941 -0.195 -15.957 1.00 88.44 93 ARG A CA 1
ATOM 765 C C . ARG A 1 93 ? 7.517 -1.185 -16.958 1.00 88.44 93 ARG A C 1
ATOM 767 O O . ARG A 1 93 ? 8.682 -1.073 -17.335 1.00 88.44 93 ARG A O 1
ATOM 774 N N . ILE A 1 94 ? 6.690 -2.128 -17.407 1.00 90.56 94 ILE A N 1
ATOM 775 C CA . ILE A 1 94 ? 7.142 -3.217 -18.278 1.00 90.56 94 ILE A CA 1
ATOM 776 C C . ILE A 1 94 ? 7.808 -2.688 -19.550 1.00 90.56 94 ILE A C 1
ATOM 778 O O . ILE A 1 94 ? 8.813 -3.241 -19.979 1.00 90.56 94 ILE A O 1
ATOM 782 N N . GLU A 1 95 ? 7.325 -1.568 -20.095 1.00 94.44 95 GLU A N 1
ATOM 783 C CA . GLU A 1 95 ? 7.908 -0.962 -21.292 1.00 94.44 95 GLU A CA 1
ATOM 784 C C . GLU A 1 95 ? 9.338 -0.462 -21.039 1.00 94.44 95 GLU A C 1
ATOM 786 O O . GLU A 1 95 ? 10.230 -0.675 -21.861 1.00 94.44 95 GLU A O 1
ATOM 791 N N . ASN A 1 96 ? 9.573 0.150 -19.876 1.00 93.69 96 ASN A N 1
ATOM 792 C CA . ASN A 1 96 ? 10.880 0.671 -19.484 1.00 93.69 96 ASN A CA 1
ATOM 793 C C . ASN A 1 96 ? 11.851 -0.466 -19.158 1.00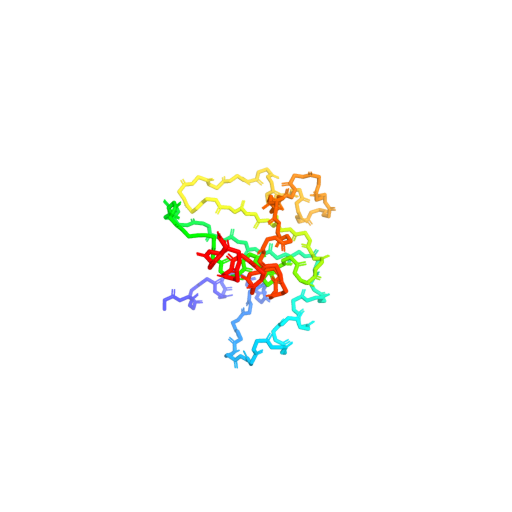 93.69 96 ASN A C 1
ATOM 795 O O . ASN A 1 96 ? 12.992 -0.434 -19.609 1.00 93.69 96 ASN A O 1
ATOM 799 N N . VAL A 1 97 ? 11.379 -1.505 -18.461 1.00 92.56 97 VAL A N 1
ATOM 800 C CA . VAL A 1 97 ? 12.169 -2.711 -18.177 1.00 92.56 97 VAL A CA 1
ATOM 801 C C . VAL A 1 97 ? 12.596 -3.391 -19.478 1.00 92.56 97 VAL A C 1
ATOM 803 O O . VAL A 1 97 ? 13.782 -3.652 -19.669 1.00 92.56 97 VAL A O 1
ATOM 806 N N . CYS A 1 98 ? 11.660 -3.639 -20.401 1.00 95.88 98 CYS A N 1
ATOM 807 C CA . CYS A 1 98 ? 11.969 -4.225 -21.706 1.00 95.88 98 CYS A CA 1
ATOM 808 C C . CYS A 1 98 ? 12.962 -3.362 -22.497 1.00 95.88 98 CYS A C 1
ATOM 810 O O . CYS A 1 98 ? 13.915 -3.900 -23.056 1.00 95.88 98 CYS A O 1
ATOM 812 N N . SER A 1 99 ? 12.787 -2.037 -22.491 1.00 95.81 99 SER A N 1
ATOM 813 C CA . SER A 1 99 ? 13.713 -1.106 -23.148 1.00 95.81 99 SER A CA 1
ATOM 814 C C . SER A 1 99 ? 15.119 -1.176 -22.547 1.00 95.81 99 SER A C 1
ATOM 816 O O . SER A 1 99 ? 16.096 -1.220 -23.286 1.00 95.81 99 SER A O 1
ATOM 818 N N . SER A 1 100 ? 15.246 -1.262 -21.217 1.00 94.06 100 SER A N 1
ATOM 819 C CA . SER A 1 100 ? 16.549 -1.416 -20.558 1.00 94.06 100 SER A CA 1
ATOM 820 C C . SER A 1 100 ? 17.275 -2.696 -20.969 1.00 94.06 100 SER A C 1
ATOM 822 O O . SER A 1 100 ? 18.491 -2.660 -21.098 1.00 94.06 100 SER A O 1
ATOM 824 N N . PHE A 1 101 ? 16.563 -3.804 -21.204 1.00 95.88 101 PHE A N 1
ATOM 825 C CA . PHE A 1 101 ? 17.180 -5.030 -21.722 1.00 95.88 101 PHE A CA 1
ATOM 826 C C . PHE A 1 101 ? 17.648 -4.887 -23.172 1.00 95.88 101 PHE A C 1
ATOM 828 O O . PHE A 1 101 ? 18.726 -5.372 -23.503 1.00 95.88 101 PHE A O 1
ATOM 835 N N . LEU A 1 102 ? 16.860 -4.228 -24.027 1.00 96.00 102 LEU A N 1
ATOM 836 C CA . LEU A 1 102 ? 17.223 -4.014 -25.431 1.00 96.00 102 LEU A CA 1
ATOM 837 C C . LEU A 1 102 ? 18.458 -3.117 -25.567 1.00 96.00 102 LEU A C 1
ATOM 839 O O . LEU A 1 102 ? 19.356 -3.451 -26.329 1.00 96.00 102 LEU A O 1
ATOM 843 N N . ASN A 1 103 ? 18.554 -2.064 -24.751 1.00 96.69 103 ASN A N 1
ATOM 844 C CA . ASN A 1 103 ? 19.694 -1.141 -24.742 1.00 96.69 103 ASN A CA 1
ATOM 845 C C . ASN A 1 103 ? 21.028 -1.791 -24.322 1.00 96.69 103 ASN A C 1
ATOM 847 O O . ASN A 1 103 ? 22.062 -1.142 -24.410 1.00 96.69 103 ASN A O 1
ATOM 851 N N . LEU A 1 104 ? 21.030 -3.029 -23.810 1.00 96.06 104 LEU A N 1
ATOM 852 C CA . LEU A 1 104 ? 22.268 -3.767 -23.512 1.00 96.06 104 LEU A CA 1
ATOM 853 C C . LEU A 1 104 ? 22.888 -4.420 -24.757 1.00 96.06 104 LEU A C 1
ATOM 855 O O . LEU A 1 104 ? 23.989 -4.961 -24.666 1.00 96.06 104 LEU A O 1
ATOM 859 N N . LEU A 1 105 ? 22.154 -4.455 -25.872 1.00 92.81 105 LEU A N 1
ATOM 860 C CA . LEU A 1 105 ? 22.598 -5.042 -27.138 1.00 92.81 105 LEU A CA 1
ATOM 861 C C . LEU A 1 105 ? 23.256 -4.015 -28.073 1.00 92.81 105 LEU A C 1
ATOM 863 O O . LEU A 1 105 ? 23.890 -4.431 -29.044 1.00 92.81 105 LEU A O 1
ATOM 867 N N . ASP A 1 106 ? 23.089 -2.723 -27.776 1.00 72.38 106 ASP A N 1
ATOM 868 C CA . ASP A 1 106 ? 23.707 -1.585 -28.468 1.00 72.38 106 ASP A CA 1
ATOM 869 C C . ASP A 1 106 ? 25.069 -1.226 -27.845 1.00 72.38 106 ASP A C 1
ATOM 871 O O . ASP A 1 106 ? 25.991 -0.860 -28.613 1.00 72.38 106 ASP A O 1
#

pLDDT: mean 89.96, std 9.7, range [54.59, 98.0]

Radius of gyration: 16.93 Å; chains: 1; bounding box: 37×32×50 Å